Protein AF-A0A8T4JHP1-F1 (afdb_monomer_lite)

Radius of gyration: 37.38 Å; chains: 1; bounding box: 154×34×80 Å

Secondary structure (DSSP, 8-state):
---PPP---HHHHHHHHHHHHHHHHHHHHHHHHHHHHHHHHTT-HHHHHHHHHHHHHHHHHHPPTT-EEEEE-HHHHHHHHHTT--S-SEEEETTTTEEEE--SSS--EEEE------EEEEEETTEEEEEE-SSHHHHHHHHHHHHHHHHHHHHHHHTTSSSS------------------

pLDDT: mean 79.18, std 18.83, range [38.22, 98.12]

Sequence (182 aa):
MKKRGKLDKKKKGSVIILNTIVFIVIVVLFSAIMIFFAIRMGKSAPTFEELFSKQIALVIDKSLPGTNISMDISSLYEISRDNEYQGDLVKIDNKNNFVFIKLVNGKGYSYKFFSDYDILWNIEDKRLYLYILRDEVDYYKRLTDGKEEINKEIEDEKDSDDESLDKVSEDNLNDLEVEENV

Structure (mmCIF, N/CA/C/O backbone):
data_AF-A0A8T4JHP1-F1
#
_entry.id   AF-A0A8T4JHP1-F1
#
loop_
_atom_site.group_PDB
_atom_site.id
_atom_site.type_symbol
_atom_site.label_atom_id
_atom_site.label_alt_id
_atom_site.label_comp_id
_atom_site.label_asym_id
_atom_site.label_entity_id
_atom_site.label_seq_id
_atom_site.pdbx_PDB_ins_code
_atom_site.Cartn_x
_atom_site.Cartn_y
_atom_site.Cartn_z
_atom_site.occupancy
_atom_site.B_iso_or_equiv
_atom_site.auth_seq_id
_atom_site.auth_comp_id
_atom_site.auth_asym_id
_atom_site.auth_atom_id
_atom_site.pdbx_PDB_model_num
ATOM 1 N N . MET A 1 1 ? 70.922 8.156 -54.319 1.00 44.50 1 MET A N 1
ATOM 2 C CA . MET A 1 1 ? 69.462 8.246 -54.571 1.00 44.50 1 MET A CA 1
ATOM 3 C C . MET A 1 1 ? 68.719 7.418 -53.527 1.00 44.50 1 MET A C 1
ATOM 5 O O . MET A 1 1 ? 68.929 6.217 -53.481 1.00 44.50 1 MET A O 1
ATOM 9 N N . LYS A 1 2 ? 67.890 8.022 -52.662 1.00 47.91 2 LYS A N 1
ATOM 10 C CA . LYS A 1 2 ? 67.070 7.291 -51.673 1.00 47.91 2 LYS A CA 1
ATOM 11 C C . LYS A 1 2 ? 65.640 7.837 -51.727 1.00 47.91 2 LYS A C 1
ATOM 13 O O . LYS A 1 2 ? 65.336 8.852 -51.107 1.00 47.91 2 LYS A O 1
ATOM 18 N N . LYS A 1 3 ? 64.779 7.210 -52.537 1.00 53.97 3 LYS A N 1
ATOM 19 C CA . LYS A 1 3 ? 63.346 7.538 -52.591 1.00 53.97 3 LYS A CA 1
ATOM 20 C C . LYS A 1 3 ? 62.700 7.049 -51.293 1.00 53.97 3 LYS A C 1
ATOM 22 O O . LYS A 1 3 ? 62.609 5.851 -51.052 1.00 53.97 3 LYS A O 1
ATOM 27 N N . ARG A 1 4 ? 62.300 7.991 -50.436 1.00 56.50 4 ARG A N 1
ATOM 28 C CA . ARG A 1 4 ? 61.510 7.724 -49.229 1.00 56.50 4 ARG A CA 1
ATOM 29 C C . ARG A 1 4 ? 60.120 7.246 -49.653 1.00 56.50 4 ARG A C 1
ATOM 31 O O . ARG A 1 4 ? 59.399 7.988 -50.318 1.00 56.50 4 ARG A O 1
ATOM 38 N N . GLY A 1 5 ? 59.776 6.016 -49.278 1.00 53.44 5 GLY A N 1
ATOM 39 C CA . GLY A 1 5 ? 58.439 5.457 -49.449 1.00 53.44 5 GLY A CA 1
ATOM 40 C C . GLY A 1 5 ? 57.411 6.309 -48.708 1.00 53.44 5 GLY A C 1
ATOM 41 O O . GLY A 1 5 ? 57.553 6.580 -47.515 1.00 53.44 5 GLY A O 1
ATOM 42 N N . LYS A 1 6 ? 56.403 6.775 -49.440 1.00 69.81 6 LYS A N 1
ATOM 43 C CA . LYS A 1 6 ? 55.171 7.331 -48.880 1.00 69.81 6 LYS A CA 1
ATOM 44 C C . LYS A 1 6 ? 54.132 6.207 -48.798 1.00 69.81 6 LYS A C 1
ATOM 46 O O . LYS A 1 6 ? 54.126 5.358 -49.681 1.00 69.81 6 LYS A O 1
ATOM 51 N N . LEU A 1 7 ? 53.212 6.361 -47.834 1.00 59.22 7 LEU A N 1
ATOM 52 C CA . LEU A 1 7 ? 51.917 5.665 -47.665 1.00 59.22 7 LEU A CA 1
ATOM 53 C C . LEU A 1 7 ? 52.028 4.351 -46.862 1.00 59.22 7 LEU A C 1
ATOM 55 O O . LEU A 1 7 ? 52.984 3.615 -47.023 1.00 59.22 7 LEU A O 1
ATOM 59 N N . ASP A 1 8 ? 51.185 4.041 -45.872 1.00 56.19 8 ASP A N 1
ATOM 60 C CA . ASP A 1 8 ? 49.750 4.303 -45.734 1.00 56.19 8 ASP A CA 1
ATOM 61 C C . ASP A 1 8 ? 49.344 4.693 -44.297 1.00 56.19 8 ASP A C 1
ATOM 63 O O . ASP A 1 8 ? 49.401 3.885 -43.371 1.00 56.19 8 ASP A O 1
ATOM 67 N N . LYS A 1 9 ? 48.859 5.926 -44.089 1.00 56.09 9 LYS A N 1
ATOM 68 C CA . LYS A 1 9 ? 48.273 6.368 -42.800 1.00 56.09 9 LYS A CA 1
ATOM 69 C C . LYS A 1 9 ? 46.741 6.491 -42.812 1.00 56.09 9 LYS A C 1
ATOM 71 O O . LYS A 1 9 ? 46.155 6.772 -41.773 1.00 56.09 9 LYS A O 1
ATOM 76 N N . LYS A 1 10 ? 46.065 6.257 -43.945 1.00 56.00 10 LYS A N 1
ATOM 77 C CA . LYS A 1 10 ? 44.619 6.537 -44.087 1.00 56.00 10 LYS A CA 1
ATOM 78 C C . LYS A 1 10 ? 43.676 5.443 -43.558 1.00 56.00 10 LYS A C 1
ATOM 80 O O . LYS A 1 10 ? 42.550 5.763 -43.205 1.00 56.00 10 LYS A O 1
ATOM 85 N N . LYS A 1 11 ? 44.111 4.181 -43.431 1.00 57.66 11 LYS A N 1
ATOM 86 C CA . LYS A 1 11 ? 43.225 3.077 -42.992 1.00 57.66 11 LYS A CA 1
ATOM 87 C C . LYS A 1 11 ? 43.017 2.980 -41.473 1.00 57.66 11 LYS A C 1
ATOM 89 O O . LYS A 1 11 ? 41.980 2.495 -41.045 1.00 57.66 11 LYS A O 1
ATOM 94 N N . LYS A 1 12 ? 43.952 3.471 -40.647 1.00 59.62 12 LYS A N 1
ATOM 95 C CA . LYS A 1 12 ? 43.852 3.356 -39.175 1.00 59.62 12 LYS A CA 1
ATOM 96 C C . LYS A 1 12 ? 42.818 4.307 -38.558 1.00 59.62 12 LYS A C 1
ATOM 98 O O . LYS A 1 12 ? 42.113 3.907 -37.643 1.00 59.62 12 LYS A O 1
ATOM 103 N N . GLY A 1 13 ? 42.684 5.530 -39.081 1.00 61.72 13 GLY A N 1
ATOM 104 C CA . GLY A 1 13 ? 41.729 6.518 -38.556 1.00 61.72 13 GLY A CA 1
ATOM 105 C C . GLY A 1 13 ? 40.265 6.114 -38.753 1.00 61.72 13 GLY A C 1
ATOM 106 O O . GLY A 1 13 ? 39.465 6.262 -37.839 1.00 61.72 13 GLY A O 1
ATOM 107 N N . SER A 1 14 ? 39.930 5.527 -39.908 1.00 67.94 14 SER A N 1
ATOM 108 C CA . SER A 1 14 ? 38.556 5.093 -40.205 1.00 67.94 14 SER A CA 1
ATOM 109 C C . SER A 1 14 ? 38.079 3.964 -39.289 1.00 67.94 14 SER A C 1
ATOM 111 O O . SER A 1 14 ? 36.914 3.950 -38.912 1.00 67.94 14 SER A O 1
ATOM 113 N N . VAL A 1 15 ? 38.967 3.034 -38.918 1.00 76.12 15 VAL A N 1
ATOM 114 C CA . VAL A 1 15 ? 38.626 1.920 -38.016 1.00 76.12 15 VAL A CA 1
ATOM 115 C C . VAL A 1 15 ? 38.419 2.422 -36.587 1.00 76.12 15 VAL A C 1
ATOM 117 O O . VAL A 1 15 ? 37.494 1.984 -35.915 1.00 76.12 15 VAL A O 1
ATOM 120 N N . ILE A 1 16 ? 39.228 3.387 -36.138 1.00 82.00 16 ILE A N 1
ATOM 121 C CA . ILE A 1 16 ? 39.071 3.997 -34.809 1.00 82.00 16 ILE A CA 1
ATOM 122 C C . ILE A 1 16 ? 37.739 4.752 -34.724 1.00 82.00 16 ILE A C 1
ATOM 124 O O . ILE A 1 16 ? 37.001 4.571 -33.764 1.00 82.00 16 ILE A O 1
ATOM 128 N N . ILE A 1 17 ? 37.398 5.544 -35.746 1.00 86.94 17 ILE A N 1
ATOM 129 C CA . ILE A 1 17 ? 36.133 6.292 -35.785 1.00 86.94 17 ILE A CA 1
ATOM 130 C C . ILE A 1 17 ? 34.935 5.335 -35.805 1.00 86.94 17 ILE A C 1
ATOM 132 O O . ILE A 1 17 ? 33.995 5.527 -35.040 1.00 86.94 17 ILE A O 1
ATOM 136 N N . LEU A 1 18 ? 34.982 4.283 -36.629 1.00 88.19 18 LEU A N 1
ATOM 137 C CA . LEU A 1 18 ? 33.893 3.309 -36.723 1.00 88.19 18 LEU A CA 1
ATOM 138 C C . LEU A 1 18 ? 33.693 2.561 -35.399 1.00 88.19 18 LEU A C 1
ATOM 140 O O . LEU A 1 18 ? 32.563 2.459 -34.930 1.00 88.19 18 LEU A O 1
ATOM 144 N N . ASN A 1 19 ? 34.775 2.119 -34.751 1.00 90.19 19 ASN A N 1
ATOM 145 C CA . ASN A 1 19 ? 34.694 1.450 -33.452 1.00 90.19 19 ASN A CA 1
ATOM 146 C C . ASN A 1 19 ? 34.109 2.365 -32.367 1.00 90.19 19 ASN A C 1
ATOM 148 O O . ASN A 1 19 ? 33.263 1.925 -31.592 1.00 90.19 19 ASN A O 1
ATOM 152 N N . THR A 1 20 ? 34.514 3.638 -32.332 1.00 93.50 20 THR A N 1
ATOM 153 C CA . THR A 1 20 ? 33.963 4.617 -31.384 1.00 93.50 20 THR A CA 1
ATOM 154 C C . THR A 1 20 ? 32.474 4.856 -31.623 1.00 93.50 20 THR A C 1
ATOM 156 O O . THR A 1 20 ? 31.706 4.880 -30.666 1.00 93.50 20 THR A O 1
ATOM 159 N N . ILE A 1 21 ? 32.039 4.984 -32.881 1.00 94.88 21 ILE A N 1
ATOM 160 C CA . ILE A 1 21 ? 30.617 5.160 -33.213 1.00 94.88 21 ILE A CA 1
ATOM 161 C C . ILE A 1 21 ? 29.807 3.942 -32.761 1.00 94.88 21 ILE A C 1
ATOM 163 O O . ILE A 1 21 ? 28.786 4.107 -32.099 1.00 94.88 21 ILE A O 1
ATOM 167 N N . VAL A 1 22 ? 30.275 2.726 -33.058 1.00 95.69 22 VAL A N 1
ATOM 168 C CA . VAL A 1 22 ? 29.600 1.487 -32.636 1.00 95.69 22 VAL A CA 1
ATOM 169 C C . VAL A 1 22 ? 29.495 1.412 -31.111 1.00 95.69 22 VAL A C 1
ATOM 171 O O . VAL A 1 22 ? 28.429 1.094 -30.588 1.00 95.69 22 VAL A O 1
ATOM 174 N N . PHE A 1 23 ? 30.561 1.766 -30.389 1.00 96.38 23 PHE A N 1
ATOM 175 C CA . PHE A 1 23 ? 30.546 1.804 -28.928 1.00 96.38 23 PHE A CA 1
ATOM 176 C C . PHE A 1 23 ? 29.513 2.800 -28.385 1.00 96.38 23 PHE A C 1
ATOM 178 O O . PHE A 1 23 ? 28.722 2.445 -27.513 1.00 96.38 23 PHE A O 1
ATOM 185 N N . ILE A 1 24 ? 29.466 4.019 -28.933 1.00 96.81 24 ILE A N 1
ATOM 186 C CA . ILE A 1 24 ? 28.486 5.039 -28.530 1.00 96.81 24 ILE A CA 1
ATOM 187 C C . ILE A 1 24 ? 27.060 4.540 -28.777 1.00 96.81 24 ILE A C 1
ATOM 189 O O . ILE A 1 24 ? 26.219 4.654 -27.890 1.00 96.81 24 ILE A O 1
ATOM 193 N N . VAL A 1 25 ? 26.789 3.942 -29.941 1.00 97.50 25 VAL A N 1
ATOM 194 C CA . VAL A 1 25 ? 25.459 3.403 -30.267 1.00 97.50 25 VAL A CA 1
ATOM 195 C C . VAL A 1 25 ? 25.041 2.327 -29.262 1.00 97.50 25 VAL A C 1
ATOM 197 O O . VAL A 1 25 ? 23.912 2.359 -28.776 1.00 97.50 25 VAL A O 1
ATOM 200 N N . ILE A 1 26 ? 25.947 1.419 -28.892 1.00 97.75 26 ILE A N 1
ATOM 201 C CA . ILE A 1 26 ? 25.674 0.377 -27.892 1.00 97.75 26 ILE A CA 1
ATOM 202 C C . ILE A 1 26 ? 25.394 0.987 -26.514 1.00 97.75 26 ILE A C 1
ATOM 204 O O . ILE A 1 26 ? 24.439 0.579 -25.861 1.00 97.75 26 ILE A O 1
ATOM 208 N N . VAL A 1 27 ? 26.181 1.972 -26.071 1.00 97.62 27 VAL A N 1
ATOM 209 C CA . VAL A 1 27 ? 25.983 2.631 -24.767 1.00 97.62 27 VAL A CA 1
ATOM 210 C C . VAL A 1 27 ? 24.657 3.384 -24.717 1.00 97.62 27 VAL A C 1
ATOM 212 O O . VAL A 1 27 ? 23.958 3.320 -23.705 1.00 97.62 27 VAL A O 1
ATOM 215 N N . VAL A 1 28 ? 24.287 4.065 -25.803 1.00 98.00 28 VAL A N 1
ATOM 216 C CA . VAL A 1 28 ? 23.002 4.767 -25.906 1.00 98.00 28 VAL A CA 1
ATOM 217 C C . VAL A 1 28 ? 21.849 3.767 -25.880 1.00 98.00 28 VAL A C 1
ATOM 219 O O . VAL A 1 28 ? 20.903 3.955 -25.118 1.00 98.00 28 VAL A O 1
ATOM 222 N N . LEU A 1 29 ? 21.946 2.673 -26.642 1.00 98.12 29 LEU A N 1
ATOM 223 C CA . LEU A 1 29 ? 20.934 1.617 -26.649 1.00 98.12 29 LEU A CA 1
ATOM 224 C C . LEU A 1 29 ? 20.787 0.968 -25.266 1.00 98.12 29 LEU A C 1
ATOM 226 O O . LEU A 1 29 ? 19.676 0.817 -24.763 1.00 98.12 29 LEU A O 1
ATOM 230 N N . PHE A 1 30 ? 21.906 0.630 -24.626 1.00 98.00 30 PHE A N 1
ATOM 231 C CA . PHE A 1 30 ? 21.924 0.054 -23.285 1.00 98.00 30 PHE A CA 1
ATOM 232 C C . PHE A 1 30 ? 21.317 1.010 -22.251 1.00 98.00 30 PHE A C 1
ATOM 234 O O . PHE A 1 30 ? 20.468 0.604 -21.459 1.00 98.00 30 PHE A O 1
ATOM 241 N N . SER A 1 31 ? 21.690 2.292 -22.302 1.00 97.31 31 SER A N 1
ATOM 242 C CA . SER A 1 31 ? 21.125 3.330 -21.432 1.00 97.31 31 SER A CA 1
ATOM 243 C C . SER A 1 31 ? 19.616 3.472 -21.628 1.00 97.31 31 SER A C 1
ATOM 245 O O . SER A 1 31 ? 18.881 3.561 -20.648 1.00 97.31 31 SER A O 1
ATOM 247 N N . ALA A 1 32 ? 19.132 3.431 -22.872 1.00 97.31 32 ALA A N 1
ATOM 248 C CA . ALA A 1 32 ? 17.704 3.500 -23.166 1.00 97.31 32 ALA A CA 1
ATOM 249 C C . ALA A 1 32 ? 16.935 2.306 -22.574 1.00 97.31 32 ALA A C 1
ATOM 251 O O . ALA A 1 32 ? 15.895 2.498 -21.945 1.00 97.31 32 ALA A O 1
ATOM 252 N N . ILE A 1 33 ? 17.470 1.087 -22.713 1.00 96.25 33 ILE A N 1
ATOM 253 C CA . ILE A 1 33 ? 16.874 -0.124 -22.128 1.00 96.25 33 ILE A CA 1
ATOM 254 C C . ILE A 1 33 ? 16.869 -0.040 -20.596 1.00 96.25 33 ILE A C 1
ATOM 256 O O . ILE A 1 33 ? 15.864 -0.375 -19.972 1.00 96.25 33 ILE A O 1
ATOM 260 N N . MET A 1 34 ? 17.953 0.445 -19.985 1.00 95.75 34 MET A N 1
ATOM 261 C CA . MET A 1 34 ? 18.034 0.630 -18.533 1.00 95.75 34 MET A CA 1
ATOM 262 C C . MET A 1 34 ? 16.995 1.629 -18.021 1.00 95.75 34 MET A C 1
ATOM 264 O O . MET A 1 34 ? 16.294 1.330 -17.058 1.00 95.75 34 MET A O 1
ATOM 268 N N . ILE A 1 35 ? 16.850 2.782 -18.681 1.00 92.94 35 ILE A N 1
ATOM 269 C CA . ILE A 1 35 ? 15.843 3.790 -18.318 1.00 92.94 35 ILE A CA 1
ATOM 270 C C . ILE A 1 35 ? 14.433 3.206 -18.465 1.00 92.94 35 ILE A C 1
ATOM 272 O O . ILE A 1 35 ? 13.619 3.324 -17.551 1.00 92.94 35 ILE A O 1
ATOM 276 N N . PHE A 1 36 ? 14.155 2.519 -19.576 1.00 89.94 36 PHE A N 1
ATOM 277 C CA . PHE A 1 36 ? 12.870 1.856 -19.800 1.00 89.94 36 PHE A CA 1
ATOM 278 C C . PHE A 1 36 ? 12.550 0.830 -18.702 1.00 89.94 36 PHE A C 1
ATOM 280 O O . PHE A 1 36 ? 11.437 0.794 -18.175 1.00 89.94 36 PHE A O 1
ATOM 287 N N . PHE A 1 37 ? 13.534 0.018 -18.318 1.00 88.06 37 PHE A N 1
ATOM 288 C CA . PHE A 1 37 ? 13.368 -0.994 -17.282 1.00 88.06 37 PHE A CA 1
ATOM 289 C C . PHE A 1 37 ? 13.184 -0.383 -15.889 1.00 88.06 37 PHE A C 1
ATOM 291 O O . PHE A 1 37 ? 12.318 -0.832 -15.141 1.00 88.06 37 PHE A O 1
ATOM 298 N N . ALA A 1 38 ? 13.928 0.676 -15.559 1.00 83.12 38 ALA A N 1
ATOM 299 C CA . ALA A 1 38 ? 13.788 1.398 -14.296 1.00 83.12 38 ALA A CA 1
ATOM 300 C C . ALA A 1 38 ? 12.372 1.973 -14.125 1.00 83.12 38 ALA A C 1
ATOM 302 O O . ALA A 1 38 ? 11.760 1.805 -13.070 1.00 83.12 38 ALA A O 1
ATOM 303 N N . ILE A 1 39 ? 11.813 2.564 -15.189 1.00 78.38 39 ILE A N 1
ATOM 304 C CA . ILE A 1 39 ? 10.432 3.072 -15.191 1.00 78.38 39 ILE A CA 1
ATOM 305 C C . ILE A 1 39 ? 9.424 1.929 -14.969 1.00 78.38 39 ILE A C 1
ATOM 307 O O . ILE A 1 39 ? 8.410 2.118 -14.300 1.00 78.38 39 ILE A O 1
ATOM 311 N N . ARG A 1 40 ? 9.699 0.726 -15.492 1.00 74.38 40 ARG A N 1
ATOM 312 C CA . ARG A 1 40 ? 8.819 -0.445 -15.343 1.00 74.38 40 ARG A CA 1
ATOM 313 C C . ARG A 1 40 ? 8.906 -1.095 -13.957 1.00 74.38 40 ARG A C 1
ATOM 315 O O . ARG A 1 40 ? 7.880 -1.509 -13.424 1.00 74.38 40 ARG A O 1
ATOM 322 N N . MET A 1 41 ? 10.097 -1.173 -13.360 1.00 69.62 41 MET A N 1
ATOM 323 C CA . MET A 1 41 ? 10.300 -1.756 -12.023 1.00 69.62 41 MET A CA 1
ATOM 324 C C . MET A 1 41 ? 9.559 -0.984 -10.928 1.00 69.62 41 MET A C 1
ATOM 326 O O . MET A 1 41 ? 8.982 -1.596 -10.024 1.00 69.62 41 MET A O 1
ATOM 330 N N . GLY A 1 42 ? 9.516 0.346 -11.047 1.00 61.09 42 GLY A N 1
ATOM 331 C CA . GLY A 1 42 ? 8.845 1.234 -10.098 1.00 61.09 42 GLY A CA 1
ATOM 332 C C . GLY A 1 42 ? 7.320 1.116 -10.057 1.00 61.09 42 GLY A C 1
ATOM 333 O O . GLY A 1 42 ? 6.709 1.849 -9.296 1.00 61.09 42 GLY A O 1
ATOM 334 N N . LYS A 1 43 ? 6.701 0.227 -10.848 1.00 62.56 43 LYS A N 1
ATOM 335 C CA . LYS A 1 43 ? 5.245 -0.011 -10.886 1.00 62.56 43 LYS A CA 1
ATOM 336 C C . LYS A 1 43 ? 4.844 -1.440 -10.500 1.00 62.56 43 LYS A C 1
ATOM 338 O O . LYS A 1 43 ? 3.742 -1.881 -10.816 1.00 62.56 43 LYS A O 1
ATOM 343 N N . SER A 1 44 ? 5.732 -2.208 -9.866 1.00 78.44 44 SER A N 1
ATOM 344 C CA . SER A 1 44 ? 5.395 -3.578 -9.462 1.00 78.44 44 SER A CA 1
ATOM 345 C C . SER A 1 44 ? 4.357 -3.566 -8.334 1.00 78.44 44 SER A C 1
ATOM 347 O O . SER A 1 44 ? 4.679 -3.309 -7.178 1.00 78.44 44 SER A O 1
ATOM 349 N N . ALA A 1 45 ? 3.102 -3.853 -8.680 1.00 84.12 45 ALA A N 1
ATOM 350 C CA . ALA A 1 45 ? 1.981 -3.852 -7.744 1.00 84.12 45 ALA A CA 1
ATOM 351 C C . ALA A 1 45 ? 2.226 -4.672 -6.455 1.00 84.12 45 ALA A C 1
ATOM 353 O O . ALA A 1 45 ? 1.933 -4.137 -5.389 1.00 84.12 45 ALA A O 1
ATOM 354 N N . PRO A 1 46 ? 2.867 -5.862 -6.480 1.00 89.31 46 PRO A N 1
ATOM 355 C CA . PRO A 1 46 ? 3.179 -6.599 -5.248 1.00 89.31 46 PRO A CA 1
ATOM 356 C C . PRO A 1 46 ? 4.102 -5.843 -4.280 1.00 89.31 46 PRO A C 1
ATOM 358 O O . PRO A 1 46 ? 3.946 -5.924 -3.066 1.00 89.31 46 PRO A O 1
ATOM 361 N N . THR A 1 47 ? 5.049 -5.061 -4.806 1.00 89.06 47 THR A N 1
ATOM 362 C CA . THR A 1 47 ? 5.945 -4.236 -3.982 1.00 89.06 47 THR A CA 1
ATOM 363 C C . THR A 1 47 ? 5.169 -3.113 -3.297 1.00 89.06 47 THR A C 1
ATOM 365 O O . THR A 1 47 ? 5.442 -2.785 -2.145 1.00 89.06 47 THR A O 1
ATOM 368 N N . PHE A 1 48 ? 4.178 -2.536 -3.982 1.00 91.50 48 PHE A N 1
ATOM 369 C CA . PHE A 1 48 ? 3.293 -1.533 -3.391 1.00 91.50 48 PHE A CA 1
ATOM 370 C C . PHE A 1 48 ? 2.344 -2.130 -2.357 1.00 91.50 48 PHE A C 1
ATOM 372 O O . PHE A 1 48 ? 2.145 -1.512 -1.316 1.00 91.50 48 PHE A O 1
ATOM 379 N N . GLU A 1 49 ? 1.805 -3.327 -2.598 1.00 94.50 49 GLU A N 1
ATOM 380 C CA . GLU A 1 49 ? 1.004 -4.055 -1.608 1.00 94.50 49 GLU A CA 1
ATOM 381 C C . GLU A 1 49 ? 1.793 -4.247 -0.302 1.00 94.50 49 GLU A C 1
ATOM 383 O O . GLU A 1 49 ? 1.297 -3.945 0.786 1.00 94.50 49 GLU A O 1
ATOM 388 N N . GLU A 1 50 ? 3.055 -4.674 -0.401 1.00 95.19 50 GLU A N 1
ATOM 389 C CA . GLU A 1 50 ? 3.953 -4.821 0.747 1.00 95.19 50 GLU A CA 1
ATOM 390 C C . GLU A 1 50 ? 4.295 -3.482 1.416 1.00 95.19 50 GLU A C 1
ATOM 392 O O . GLU A 1 50 ? 4.243 -3.366 2.641 1.00 95.19 50 GLU A O 1
ATOM 397 N N . LEU A 1 51 ? 4.640 -2.460 0.631 1.00 94.75 51 LEU A N 1
ATOM 398 C CA . LEU A 1 51 ? 5.010 -1.148 1.155 1.00 94.75 51 LEU A CA 1
ATOM 399 C C . LEU A 1 51 ? 3.853 -0.504 1.929 1.00 94.75 51 LEU A C 1
ATOM 401 O O . LEU A 1 51 ? 4.041 -0.074 3.068 1.00 94.75 51 LEU A O 1
ATOM 405 N N . PHE A 1 52 ? 2.660 -0.461 1.332 1.00 95.50 52 PHE A N 1
ATOM 406 C CA . PHE A 1 52 ? 1.499 0.195 1.931 1.00 95.50 52 PHE A CA 1
ATOM 407 C C . PHE A 1 52 ? 0.946 -0.576 3.128 1.00 95.50 52 PHE A C 1
ATOM 409 O O . PHE A 1 52 ? 0.613 0.043 4.137 1.00 95.50 52 PHE A O 1
ATOM 416 N N . SER A 1 53 ? 0.902 -1.912 3.076 1.00 96.56 53 SER A N 1
ATOM 417 C CA . SER A 1 53 ? 0.468 -2.718 4.229 1.00 96.56 53 SER A CA 1
ATOM 418 C C . SER A 1 53 ? 1.371 -2.491 5.444 1.00 96.56 53 SER A C 1
ATOM 420 O O . SER A 1 53 ? 0.874 -2.257 6.545 1.00 96.56 53 SER A O 1
ATOM 422 N N . LYS A 1 54 ? 2.695 -2.464 5.240 1.00 97.00 54 LYS A N 1
ATOM 423 C CA . LYS A 1 54 ? 3.679 -2.132 6.280 1.00 97.00 54 LYS A CA 1
ATOM 424 C C . LYS A 1 54 ? 3.520 -0.712 6.792 1.00 97.00 54 LYS A C 1
ATOM 426 O O . LYS A 1 54 ? 3.564 -0.494 7.997 1.00 97.00 54 LYS A O 1
ATOM 431 N N . GLN A 1 55 ? 3.358 0.256 5.894 1.00 96.50 55 GLN A N 1
ATOM 432 C CA . GLN A 1 55 ? 3.230 1.657 6.275 1.00 96.50 55 GLN A CA 1
ATOM 433 C C . GLN A 1 55 ? 1.990 1.886 7.142 1.00 96.50 55 GLN A C 1
ATOM 435 O O . GLN A 1 55 ? 2.107 2.496 8.200 1.00 96.50 55 GLN A O 1
ATOM 440 N N . ILE A 1 56 ? 0.829 1.371 6.732 1.00 95.81 56 ILE A N 1
ATOM 441 C CA . ILE A 1 56 ? -0.423 1.511 7.486 1.00 95.81 56 ILE A CA 1
ATOM 442 C C . ILE A 1 56 ? -0.308 0.802 8.841 1.00 95.81 56 ILE A C 1
ATOM 444 O O . ILE A 1 56 ? -0.639 1.395 9.863 1.00 95.81 56 ILE A O 1
ATOM 448 N N . ALA A 1 57 ? 0.230 -0.420 8.875 1.00 96.38 57 ALA A N 1
ATOM 449 C CA . ALA A 1 57 ? 0.438 -1.148 10.125 1.00 96.38 57 ALA A CA 1
ATOM 450 C C . ALA A 1 57 ? 1.385 -0.417 11.091 1.00 96.38 57 ALA A C 1
ATOM 452 O O . ALA A 1 57 ? 1.082 -0.284 12.269 1.00 96.38 57 ALA A O 1
ATOM 453 N N . LEU A 1 58 ? 2.498 0.131 10.594 1.00 96.00 58 LEU A N 1
ATOM 454 C CA . LEU A 1 58 ? 3.426 0.915 11.414 1.00 96.00 58 LEU A CA 1
ATOM 455 C C . LEU A 1 58 ? 2.819 2.230 11.901 1.00 96.00 58 LEU A C 1
ATOM 457 O O . LEU A 1 58 ? 3.184 2.714 12.970 1.00 96.00 58 LEU A O 1
ATOM 461 N N . VAL A 1 59 ? 1.944 2.838 11.101 1.00 95.62 59 VAL A N 1
ATOM 462 C CA . VAL A 1 59 ? 1.191 4.023 11.509 1.00 95.62 59 VAL A CA 1
ATOM 463 C C . VAL A 1 59 ? 0.260 3.662 12.660 1.00 95.62 59 VAL A C 1
ATOM 465 O O . VAL A 1 59 ? 0.290 4.358 13.669 1.00 95.62 59 VAL A O 1
ATOM 468 N N . ILE A 1 60 ? -0.481 2.557 12.561 1.00 94.69 60 ILE A N 1
ATOM 469 C CA . ILE A 1 60 ? -1.315 2.032 13.652 1.00 94.69 60 ILE A CA 1
ATOM 470 C C . ILE A 1 60 ? -0.466 1.793 14.909 1.00 94.69 60 ILE A C 1
ATOM 472 O O . ILE A 1 60 ? -0.769 2.357 15.956 1.00 94.69 60 ILE A O 1
ATOM 476 N N . ASP A 1 61 ? 0.647 1.065 14.780 1.00 95.06 61 ASP A N 1
ATOM 477 C CA . ASP A 1 61 ? 1.522 0.699 15.905 1.00 95.06 61 ASP A CA 1
ATOM 478 C C . ASP A 1 61 ? 2.116 1.898 16.651 1.00 95.06 61 ASP A C 1
ATOM 480 O O . ASP A 1 61 ? 2.404 1.833 17.845 1.00 95.06 61 ASP A O 1
ATOM 484 N N . LYS A 1 62 ? 2.356 2.999 15.937 1.00 94.62 62 LYS A N 1
ATOM 485 C CA . LYS A 1 62 ? 2.947 4.215 16.508 1.00 94.62 62 LYS A CA 1
ATOM 486 C C . LYS A 1 62 ? 1.911 5.218 16.996 1.00 94.62 62 LYS A C 1
ATOM 488 O O . LYS A 1 62 ? 2.294 6.250 17.548 1.00 94.62 62 LYS A O 1
ATOM 493 N N . SER A 1 63 ? 0.633 4.966 16.747 1.00 94.12 63 SER A N 1
ATOM 494 C CA . SER A 1 63 ? -0.422 5.916 17.065 1.00 94.12 63 SER A CA 1
ATOM 495 C C . SER A 1 63 ? -0.863 5.787 18.509 1.00 94.12 63 SER A C 1
ATOM 497 O O . SER A 1 63 ? -0.945 4.694 19.060 1.00 94.12 63 SER A O 1
ATOM 499 N N . LEU A 1 64 ? -1.164 6.931 19.120 1.00 92.69 64 LEU A N 1
ATOM 500 C CA . LEU A 1 64 ? -1.758 6.957 20.448 1.00 92.69 64 LEU A CA 1
ATOM 501 C C . LEU A 1 64 ? -3.273 6.723 20.343 1.00 92.69 64 LEU A C 1
ATOM 503 O O . LEU A 1 64 ? -3.886 7.134 19.350 1.00 92.69 64 LEU A O 1
ATOM 507 N N . PRO A 1 65 ? -3.905 6.134 21.365 1.00 91.06 65 PRO A N 1
ATOM 508 C CA . PRO A 1 65 ? -5.353 5.995 21.381 1.00 91.06 65 PRO A CA 1
ATOM 509 C C . PRO A 1 65 ? -6.055 7.361 21.337 1.00 91.06 65 PRO A C 1
ATOM 511 O O . PRO A 1 65 ? -5.601 8.329 21.950 1.00 91.06 65 PRO A O 1
ATOM 514 N N . GLY A 1 66 ? -7.156 7.448 20.593 1.00 89.12 66 GLY A N 1
ATOM 515 C CA . GLY A 1 66 ? -7.865 8.696 20.292 1.00 89.12 66 GLY A CA 1
ATOM 516 C C . GLY A 1 66 ? -7.300 9.483 19.102 1.00 89.12 66 GLY A C 1
ATOM 517 O O . GLY A 1 66 ? -7.777 10.583 18.823 1.00 89.12 66 GLY A O 1
ATOM 518 N N . THR A 1 67 ? -6.293 8.956 18.396 1.00 91.69 67 THR A N 1
ATOM 519 C CA . THR A 1 67 ? -5.720 9.613 17.211 1.00 91.69 67 THR A CA 1
ATOM 520 C C . THR A 1 67 ? -6.579 9.359 15.972 1.00 91.69 67 THR A C 1
ATOM 522 O O . THR A 1 67 ? -6.956 8.222 15.684 1.00 91.69 67 THR A O 1
ATOM 525 N N . ASN A 1 68 ? -6.815 10.421 15.198 1.00 93.12 68 ASN A N 1
ATOM 526 C CA . ASN A 1 68 ? -7.424 10.350 13.873 1.00 93.12 68 ASN A CA 1
ATOM 527 C C . ASN A 1 68 ? -6.346 10.587 12.815 1.00 93.12 68 ASN A C 1
ATOM 529 O O . ASN A 1 68 ? -5.611 11.575 12.881 1.00 93.12 68 ASN A O 1
ATOM 533 N N . ILE A 1 69 ? -6.257 9.699 11.834 1.00 94.38 69 ILE A N 1
ATOM 534 C CA . ILE A 1 69 ? -5.217 9.726 10.807 1.00 94.38 69 ILE A CA 1
ATOM 535 C C . ILE A 1 69 ? -5.900 9.703 9.452 1.00 94.38 69 ILE A C 1
ATOM 537 O O . ILE A 1 69 ? -6.803 8.906 9.225 1.00 94.38 69 ILE A O 1
ATOM 541 N N . SER A 1 70 ? -5.450 10.563 8.542 1.00 95.19 70 SER A N 1
ATOM 542 C CA . SER A 1 70 ? -5.851 10.507 7.138 1.00 95.19 70 SER A CA 1
ATOM 543 C C . SER A 1 70 ? -4.624 10.244 6.277 1.00 95.19 70 SER A C 1
ATOM 545 O O . SER A 1 70 ? -3.575 10.863 6.464 1.00 95.19 70 SER A O 1
ATOM 547 N N . MET A 1 71 ? -4.746 9.298 5.354 1.00 94.25 71 MET A N 1
ATOM 548 C CA . MET A 1 71 ? -3.693 8.920 4.421 1.00 94.25 71 MET A CA 1
ATOM 549 C C . MET A 1 71 ? -4.237 8.983 3.001 1.00 94.25 71 MET A C 1
ATOM 551 O O . MET A 1 71 ? -5.294 8.434 2.710 1.00 94.25 71 MET A O 1
ATOM 555 N N . ASP A 1 72 ? -3.504 9.639 2.109 1.00 94.62 72 ASP A N 1
ATOM 556 C CA . ASP A 1 72 ? -3.810 9.593 0.684 1.00 94.62 72 ASP A CA 1
ATOM 557 C C . ASP A 1 72 ? -3.432 8.218 0.116 1.00 94.62 72 ASP A C 1
ATOM 559 O O . ASP A 1 72 ? -2.277 7.795 0.200 1.00 94.62 72 ASP A O 1
ATOM 563 N N . ILE A 1 73 ? -4.417 7.523 -0.453 1.00 94.31 73 ILE A N 1
ATOM 564 C CA . ILE A 1 73 ? -4.252 6.219 -1.101 1.00 94.31 73 ILE A CA 1
ATOM 565 C C . ILE A 1 73 ? -4.543 6.292 -2.605 1.00 94.31 73 ILE A C 1
ATOM 567 O O . ILE A 1 73 ? -4.743 5.263 -3.249 1.00 94.31 73 ILE A O 1
ATOM 571 N N . SER A 1 74 ? -4.526 7.489 -3.200 1.00 93.88 74 SER A N 1
ATOM 572 C CA . SER A 1 74 ? -4.766 7.700 -4.635 1.00 93.88 74 SER A CA 1
ATOM 573 C C . SER A 1 74 ? -3.868 6.844 -5.526 1.00 93.88 74 SER A C 1
ATOM 575 O O . SER A 1 74 ? -4.326 6.304 -6.532 1.00 93.88 74 SER A O 1
ATOM 577 N N . SER A 1 75 ? -2.614 6.638 -5.121 1.00 91.06 75 SER A N 1
ATOM 578 C CA . SER A 1 75 ? -1.669 5.773 -5.834 1.00 91.06 75 SER A CA 1
ATOM 579 C C . SER A 1 75 ? -2.108 4.302 -5.873 1.00 91.06 75 SER A C 1
ATOM 581 O O . SER A 1 75 ? -1.910 3.643 -6.891 1.00 91.06 75 SER A O 1
ATOM 583 N N . LEU A 1 76 ? -2.773 3.787 -4.830 1.00 92.12 76 LEU A N 1
ATOM 584 C CA . LEU A 1 76 ? -3.329 2.426 -4.831 1.00 92.12 76 LEU A CA 1
ATOM 585 C C . LEU A 1 76 ? -4.448 2.279 -5.870 1.00 92.12 76 LEU A C 1
ATOM 587 O O . LEU A 1 76 ? -4.531 1.263 -6.562 1.00 92.12 76 LEU A O 1
ATOM 591 N N . TYR A 1 77 ? -5.279 3.309 -6.027 1.00 92.31 77 TYR A N 1
ATOM 592 C CA . TYR A 1 77 ? -6.325 3.344 -7.053 1.00 92.31 77 TYR A CA 1
ATOM 593 C C . TYR A 1 77 ? -5.752 3.419 -8.470 1.00 92.31 77 TYR A C 1
ATOM 595 O O . TYR A 1 77 ? -6.255 2.766 -9.380 1.00 92.31 77 TYR A O 1
ATOM 603 N N . GLU A 1 78 ? -4.689 4.196 -8.678 1.00 91.38 78 GLU A N 1
ATOM 604 C CA . GLU A 1 78 ? -4.024 4.263 -9.982 1.00 91.38 78 GLU A CA 1
ATOM 605 C C . GLU A 1 78 ? -3.411 2.917 -10.369 1.00 91.38 78 GLU A C 1
ATOM 607 O O . GLU A 1 78 ? -3.638 2.437 -11.478 1.00 91.38 78 GLU A O 1
ATOM 612 N N . ILE A 1 79 ? -2.697 2.281 -9.438 1.00 90.44 79 ILE A N 1
ATOM 613 C CA . ILE A 1 79 ? -2.048 0.990 -9.675 1.00 90.44 79 ILE A CA 1
ATOM 614 C C . ILE A 1 79 ? -3.092 -0.107 -9.890 1.00 90.44 79 ILE A C 1
ATOM 616 O O . ILE A 1 79 ? -2.948 -0.900 -10.816 1.00 90.44 79 ILE A O 1
ATOM 620 N N . SER A 1 80 ? -4.147 -0.170 -9.078 1.00 92.19 80 SER A N 1
ATOM 621 C CA . SER A 1 80 ? -5.201 -1.180 -9.259 1.00 92.19 80 SER A CA 1
ATOM 622 C C . SER A 1 80 ? -5.930 -1.030 -10.589 1.00 92.19 80 SER A C 1
ATOM 624 O O . SER A 1 80 ? -6.158 -2.031 -11.265 1.00 92.19 80 SER A O 1
ATOM 626 N N . ARG A 1 81 ? -6.205 0.206 -11.025 1.00 91.06 81 ARG A N 1
ATOM 627 C CA . ARG A 1 81 ? -6.772 0.483 -12.350 1.00 91.06 81 ARG A CA 1
ATOM 628 C C . ARG A 1 81 ? -5.838 0.045 -13.478 1.00 91.06 81 ARG A C 1
ATOM 630 O O . ARG A 1 81 ? -6.304 -0.599 -14.410 1.00 91.06 81 ARG A O 1
ATOM 637 N N . ASP A 1 82 ? -4.541 0.344 -13.379 1.00 89.56 82 ASP A N 1
ATOM 638 C CA . ASP A 1 82 ? -3.528 -0.099 -14.352 1.00 89.56 82 ASP A CA 1
ATOM 639 C C . ASP A 1 82 ? -3.428 -1.639 -14.430 1.00 89.56 82 ASP A C 1
ATOM 641 O O . ASP A 1 82 ? -2.984 -2.178 -15.442 1.00 89.56 82 ASP A O 1
ATOM 645 N N . ASN A 1 83 ? -3.840 -2.347 -13.372 1.00 87.50 83 ASN A N 1
ATOM 646 C CA . ASN A 1 83 ? -3.862 -3.810 -13.289 1.00 87.50 83 ASN A CA 1
ATOM 647 C C . ASN A 1 83 ? -5.273 -4.419 -13.417 1.00 87.50 83 ASN A C 1
ATOM 649 O O . ASN A 1 83 ? -5.442 -5.611 -13.152 1.00 87.50 83 ASN A O 1
ATOM 653 N N . GLU A 1 84 ? -6.275 -3.619 -13.800 1.00 89.88 84 GLU A N 1
ATOM 654 C CA . GLU A 1 84 ? -7.670 -4.045 -13.989 1.00 89.88 84 GLU A CA 1
ATOM 655 C C . GLU A 1 84 ? -8.274 -4.763 -12.760 1.00 89.88 84 GLU A C 1
ATOM 657 O O . GLU A 1 84 ? -9.113 -5.659 -12.875 1.00 89.88 84 GLU A O 1
ATOM 662 N N . TYR A 1 85 ? -7.846 -4.379 -11.555 1.00 91.88 85 TYR A N 1
ATOM 663 C CA . TYR A 1 85 ? -8.370 -4.912 -10.301 1.00 91.88 85 TYR A CA 1
ATOM 664 C C . TYR A 1 85 ? -9.494 -4.022 -9.760 1.00 91.88 85 TYR A C 1
ATOM 666 O O . TYR A 1 85 ? -9.303 -2.826 -9.559 1.00 91.88 85 TYR A O 1
ATOM 674 N N . GLN A 1 86 ? -10.660 -4.620 -9.497 1.00 87.88 86 GLN A N 1
ATOM 675 C CA . GLN A 1 86 ? -11.858 -3.929 -8.986 1.00 87.88 86 GLN A CA 1
ATOM 676 C C . GLN A 1 86 ? -12.318 -4.431 -7.607 1.00 87.88 86 GLN A C 1
ATOM 678 O O . GLN A 1 86 ? -13.437 -4.154 -7.188 1.00 87.88 86 GLN A O 1
ATOM 683 N N . GLY A 1 87 ? -11.496 -5.225 -6.918 1.00 89.94 87 GLY A N 1
ATOM 684 C CA . GLY A 1 87 ? -11.840 -5.727 -5.589 1.00 89.94 87 GLY A CA 1
ATOM 685 C C . GLY A 1 87 ? -11.483 -4.747 -4.472 1.00 89.94 87 GLY A C 1
ATOM 686 O O . GLY A 1 87 ? -10.987 -3.647 -4.706 1.00 89.94 87 GLY A O 1
ATOM 687 N N . ASP A 1 88 ? -11.668 -5.198 -3.234 1.00 91.12 88 ASP A N 1
ATOM 688 C CA . ASP A 1 88 ? -11.284 -4.430 -2.051 1.00 91.12 88 ASP A CA 1
ATOM 689 C C . ASP A 1 88 ? -9.767 -4.200 -2.025 1.00 91.12 88 ASP A C 1
ATOM 691 O O . ASP A 1 88 ? -8.983 -5.159 -2.040 1.00 91.12 88 ASP A O 1
ATOM 695 N N . LEU A 1 89 ? -9.368 -2.927 -1.994 1.00 93.75 89 LEU A N 1
ATOM 696 C CA . LEU A 1 89 ? -7.967 -2.500 -2.041 1.00 93.75 89 LEU A CA 1
ATOM 697 C C . LEU A 1 89 ? -7.282 -2.619 -0.685 1.00 93.75 89 LEU A C 1
ATOM 699 O O . LEU A 1 89 ? -6.140 -3.064 -0.606 1.00 93.75 89 LEU A O 1
ATOM 703 N N . VAL A 1 90 ? -7.988 -2.204 0.368 1.00 95.88 90 VAL A N 1
ATOM 704 C CA . VAL A 1 90 ? -7.499 -2.146 1.745 1.00 95.88 90 VAL A CA 1
ATOM 705 C C . VAL A 1 90 ? -8.511 -2.836 2.646 1.00 95.88 90 VAL A C 1
ATOM 707 O O . VAL A 1 90 ? -9.706 -2.568 2.558 1.00 95.88 90 VAL A O 1
ATOM 710 N N . LYS A 1 91 ? -8.030 -3.717 3.521 1.00 95.44 91 LYS A N 1
ATOM 711 C CA . LYS A 1 91 ? -8.808 -4.283 4.625 1.00 95.44 91 LYS A CA 1
ATOM 712 C C . LYS A 1 91 ? -7.980 -4.256 5.894 1.00 95.44 91 LYS A C 1
ATOM 714 O O . LYS A 1 91 ? -6.793 -4.574 5.856 1.00 95.44 91 LYS A O 1
ATOM 719 N N . ILE A 1 92 ? -8.613 -3.932 7.011 1.00 95.38 92 ILE A N 1
ATOM 720 C CA . ILE A 1 92 ? -7.992 -3.995 8.333 1.00 95.38 92 ILE A CA 1
ATOM 721 C C . ILE A 1 92 ? -8.819 -4.958 9.178 1.00 95.38 92 ILE A C 1
ATOM 723 O O . ILE A 1 92 ? -10.030 -4.782 9.314 1.00 95.38 92 ILE A O 1
ATOM 727 N N . ASP A 1 93 ? -8.165 -5.999 9.687 1.00 94.25 93 ASP A N 1
ATOM 728 C CA . ASP A 1 93 ? -8.755 -6.999 10.572 1.00 94.25 93 ASP A CA 1
ATOM 729 C C . ASP A 1 93 ? -8.262 -6.766 12.004 1.00 94.25 93 ASP A C 1
ATOM 731 O O . ASP A 1 93 ? -7.112 -7.074 12.329 1.00 94.25 93 ASP A O 1
ATOM 735 N N . ASN A 1 94 ? -9.153 -6.248 12.854 1.00 92.00 94 ASN A N 1
ATOM 736 C CA . ASN A 1 94 ? -8.903 -6.011 14.280 1.00 92.00 94 ASN A CA 1
ATOM 737 C C . ASN A 1 94 ? -8.868 -7.300 15.113 1.00 92.00 94 ASN A C 1
ATOM 739 O O . ASN A 1 94 ? -8.350 -7.303 16.218 1.00 92.00 94 ASN A O 1
ATOM 743 N N . LYS A 1 95 ? -9.414 -8.420 14.623 1.00 90.94 95 LYS A N 1
ATOM 744 C CA . LYS A 1 95 ? -9.419 -9.684 15.375 1.00 90.94 95 LYS A CA 1
ATOM 745 C C . LYS A 1 95 ? -8.056 -10.366 15.325 1.00 90.94 95 LYS A C 1
ATOM 747 O O . LYS A 1 95 ? -7.631 -11.010 16.280 1.00 90.94 95 LYS A O 1
ATOM 752 N N . ASN A 1 96 ? -7.405 -10.284 14.171 1.00 93.12 96 ASN A N 1
ATOM 753 C CA . ASN A 1 96 ? -6.126 -10.941 13.907 1.00 93.12 96 ASN A CA 1
ATOM 754 C C . ASN A 1 96 ? -4.951 -9.950 13.809 1.00 93.12 96 ASN A C 1
ATOM 756 O O . ASN A 1 96 ? -3.806 -10.369 13.605 1.00 93.12 96 ASN A O 1
ATOM 760 N N . ASN A 1 97 ? -5.240 -8.658 13.955 1.00 94.75 97 ASN A N 1
ATOM 761 C CA . ASN A 1 97 ? -4.323 -7.530 13.881 1.00 94.75 97 ASN A CA 1
ATOM 762 C C . ASN A 1 97 ? -3.524 -7.468 12.576 1.00 94.75 97 ASN A C 1
ATOM 764 O O . ASN A 1 97 ? -2.297 -7.384 12.600 1.00 94.75 97 ASN A O 1
ATOM 768 N N . PHE A 1 98 ? -4.185 -7.540 11.418 1.00 96.06 98 PHE A N 1
ATOM 769 C CA . PHE A 1 98 ? -3.500 -7.389 10.131 1.00 96.06 98 PHE A CA 1
ATOM 770 C C . PHE A 1 98 ? -4.119 -6.331 9.225 1.00 96.06 98 PHE A C 1
ATOM 772 O O . PHE A 1 98 ? -5.332 -6.150 9.162 1.00 96.06 98 PHE A O 1
ATOM 779 N N . VAL A 1 99 ? -3.250 -5.677 8.459 1.00 96.75 99 VAL A N 1
ATOM 780 C CA . VAL A 1 99 ? -3.611 -4.854 7.308 1.00 96.75 99 VAL A CA 1
ATOM 781 C C . VAL A 1 99 ? -3.361 -5.676 6.055 1.00 96.75 99 VAL A C 1
ATOM 783 O O . VAL A 1 99 ? -2.257 -6.177 5.839 1.00 96.75 99 VAL A O 1
ATOM 786 N N . PHE A 1 100 ? -4.381 -5.808 5.223 1.00 96.75 100 PHE A N 1
ATOM 787 C CA . PHE A 1 100 ? -4.327 -6.494 3.944 1.00 96.75 100 PHE A CA 1
ATOM 788 C C . PHE A 1 100 ? -4.489 -5.490 2.805 1.00 96.75 100 PHE A C 1
ATOM 790 O O . PHE A 1 100 ? -5.451 -4.722 2.787 1.00 96.75 100 PHE A O 1
ATOM 797 N N . ILE A 1 101 ? -3.558 -5.520 1.852 1.00 96.44 101 ILE A N 1
ATOM 798 C CA . ILE A 1 101 ? -3.583 -4.697 0.643 1.00 96.44 101 ILE A CA 1
ATOM 799 C C . ILE A 1 101 ? -3.557 -5.606 -0.577 1.00 96.44 101 ILE A C 1
ATOM 801 O O . ILE A 1 101 ? -2.756 -6.541 -0.649 1.00 96.44 101 ILE A O 1
ATOM 805 N N . LYS A 1 102 ? -4.417 -5.319 -1.552 1.00 95.75 102 LYS A N 1
ATOM 806 C CA . LYS A 1 102 ? -4.462 -6.051 -2.816 1.00 95.75 102 LYS A CA 1
ATOM 807 C C . LYS A 1 102 ? -4.748 -5.112 -3.976 1.00 95.75 102 LYS A C 1
ATOM 809 O O . LYS A 1 102 ? -5.719 -4.370 -3.949 1.00 95.75 102 LYS A O 1
ATOM 814 N N . LEU A 1 103 ? -3.898 -5.170 -4.993 1.00 94.06 103 LEU A N 1
ATOM 815 C CA . LEU A 1 103 ? -3.916 -4.300 -6.167 1.00 94.06 103 LEU A CA 1
ATOM 816 C C . LEU A 1 103 ? -3.997 -5.091 -7.477 1.00 94.06 103 LEU A C 1
ATOM 818 O O . LEU A 1 103 ? -4.204 -4.491 -8.527 1.00 94.06 103 LEU A O 1
ATOM 822 N N . VAL A 1 104 ? -3.827 -6.417 -7.434 1.00 92.44 104 VAL A N 1
ATOM 823 C CA . VAL A 1 104 ? -3.897 -7.299 -8.608 1.00 92.44 104 VAL A CA 1
ATOM 824 C C . VAL A 1 104 ? -4.765 -8.527 -8.361 1.00 92.44 104 VAL A C 1
ATOM 826 O O . VAL A 1 104 ? -4.991 -8.964 -7.229 1.00 92.44 104 VAL A O 1
ATOM 829 N N . ASN A 1 105 ? -5.214 -9.150 -9.449 1.00 88.38 105 ASN A N 1
ATOM 830 C CA . ASN A 1 105 ? -5.853 -10.459 -9.392 1.00 88.38 105 ASN A CA 1
ATOM 831 C C . ASN A 1 105 ? -4.843 -11.521 -8.929 1.00 88.38 105 ASN A C 1
ATOM 833 O O . ASN A 1 105 ? -3.868 -11.819 -9.613 1.00 88.38 105 ASN A O 1
ATOM 837 N N . GLY A 1 106 ? -5.074 -12.092 -7.746 1.00 88.44 106 GLY A N 1
ATOM 838 C CA . GLY A 1 106 ? -4.179 -13.077 -7.142 1.00 88.44 106 GLY A CA 1
ATOM 839 C C . GLY A 1 106 ? -4.130 -12.978 -5.622 1.00 88.44 106 GLY A C 1
ATOM 840 O O . GLY A 1 106 ? -5.145 -12.712 -4.967 1.00 88.44 106 GLY A O 1
ATOM 841 N N . LYS A 1 107 ? -2.943 -13.224 -5.063 1.00 88.69 107 LYS A N 1
ATOM 842 C CA . LYS A 1 107 ? -2.656 -13.032 -3.639 1.00 88.69 107 LYS A CA 1
ATOM 843 C C . LYS A 1 107 ? -2.254 -11.575 -3.419 1.00 88.69 107 LYS A C 1
ATOM 845 O O . LYS A 1 107 ? -1.391 -11.100 -4.141 1.00 88.69 107 LYS A O 1
ATOM 850 N N . GLY A 1 108 ? -2.886 -10.914 -2.453 1.00 93.06 108 GLY A N 1
ATOM 851 C CA . GLY A 1 108 ? -2.407 -9.628 -1.943 1.00 93.06 108 GLY A CA 1
ATOM 852 C C . GLY A 1 108 ? -1.353 -9.830 -0.856 1.00 93.06 108 GLY A C 1
ATOM 853 O O . GLY A 1 108 ? -0.959 -10.965 -0.560 1.00 93.06 108 GLY A O 1
ATOM 854 N N . TYR A 1 109 ? -0.957 -8.739 -0.213 1.00 96.19 109 TYR A N 1
ATOM 855 C CA . TYR A 1 109 ? -0.013 -8.753 0.896 1.00 96.19 109 TYR A CA 1
ATOM 856 C C . TYR A 1 109 ? -0.715 -8.422 2.214 1.00 96.19 109 TYR A C 1
ATOM 858 O O . TYR A 1 109 ? -1.502 -7.481 2.300 1.00 96.19 109 TYR A O 1
ATOM 866 N N . SER A 1 110 ? -0.409 -9.191 3.257 1.00 96.31 110 SER A N 1
ATOM 867 C CA . SER A 1 110 ? -0.871 -8.947 4.624 1.00 96.31 110 SER A CA 1
ATOM 868 C C . SER A 1 110 ? 0.310 -8.621 5.526 1.00 96.31 110 SER A C 1
ATOM 870 O O . SER A 1 110 ? 1.281 -9.380 5.551 1.00 96.31 110 SER A O 1
ATOM 872 N N . TYR A 1 111 ? 0.200 -7.563 6.321 1.00 97.75 111 TYR A N 1
ATOM 873 C CA . TYR A 1 111 ? 1.176 -7.237 7.352 1.00 97.75 111 TYR A CA 1
ATOM 874 C C . TYR A 1 111 ? 0.504 -7.130 8.717 1.00 97.75 111 TYR A C 1
ATOM 876 O O . TYR A 1 111 ? -0.574 -6.552 8.843 1.00 97.75 111 TYR A O 1
ATOM 884 N N . LYS A 1 112 ? 1.141 -7.709 9.736 1.00 96.88 112 LYS A N 1
ATOM 885 C CA . LYS A 1 112 ? 0.622 -7.739 11.102 1.00 96.88 112 LYS A CA 1
ATOM 886 C C . LYS A 1 112 ? 1.029 -6.470 11.855 1.00 96.88 112 LYS A C 1
ATOM 888 O O . LYS A 1 112 ? 2.202 -6.109 11.822 1.00 96.88 112 LYS A O 1
ATOM 893 N N . PHE A 1 113 ? 0.080 -5.843 12.539 1.00 96.19 113 PHE A N 1
ATOM 894 C CA . PHE A 1 113 ? 0.333 -4.810 13.542 1.00 96.19 113 PHE A CA 1
ATOM 895 C C . PHE A 1 113 ? 0.272 -5.417 14.954 1.00 96.19 113 PHE A C 1
ATOM 897 O O . PHE A 1 113 ? -0.264 -6.508 15.169 1.00 96.19 113 PHE A O 1
ATOM 904 N N . PHE A 1 114 ? 0.903 -4.751 15.912 1.00 94.88 114 PHE A N 1
ATOM 905 C CA . PHE A 1 114 ? 1.100 -5.216 17.283 1.00 94.88 114 PHE A CA 1
ATOM 906 C C . PHE A 1 114 ? 0.216 -4.505 18.300 1.00 94.88 114 PHE A C 1
ATOM 908 O O . PHE A 1 114 ? -0.010 -5.076 19.365 1.00 94.88 114 PHE A O 1
ATOM 915 N N . SER A 1 115 ? -0.274 -3.304 17.987 1.00 90.38 115 SER A N 1
ATOM 916 C CA . SER A 1 115 ? -1.223 -2.602 18.851 1.00 90.38 115 SER A CA 1
ATOM 917 C C . SER A 1 115 ? -2.466 -3.442 19.145 1.00 90.38 115 SER A C 1
ATOM 919 O O . SER A 1 115 ? -2.970 -4.167 18.286 1.00 90.38 115 SER A O 1
ATOM 921 N N . ASP A 1 116 ? -2.959 -3.307 20.370 1.00 89.19 116 ASP A N 1
ATOM 922 C CA . ASP A 1 116 ? -4.174 -3.919 20.912 1.00 89.19 116 ASP A CA 1
ATOM 923 C C . ASP A 1 116 ? -5.393 -2.984 20.827 1.00 89.19 116 ASP A C 1
ATOM 925 O O . ASP A 1 116 ? -6.412 -3.218 21.469 1.00 89.19 116 ASP A O 1
ATOM 929 N N . TYR A 1 117 ? -5.288 -1.921 20.028 1.00 87.06 117 TYR A N 1
ATOM 930 C CA . TYR A 1 117 ? -6.341 -0.930 19.843 1.00 87.06 117 TYR A CA 1
ATOM 931 C C . TYR A 1 117 ? -7.363 -1.382 18.803 1.00 87.06 117 TYR A C 1
ATOM 933 O O . TYR A 1 117 ? -6.996 -1.883 17.737 1.00 87.06 117 TYR A O 1
ATOM 941 N N . ASP A 1 118 ? -8.636 -1.085 19.058 1.00 89.88 118 ASP A N 1
ATOM 942 C CA . ASP A 1 118 ? -9.670 -1.175 18.035 1.00 89.88 118 ASP A CA 1
ATOM 943 C C . ASP A 1 118 ? -9.534 -0.027 17.033 1.00 89.88 118 ASP A C 1
ATOM 945 O O . ASP A 1 118 ? -9.450 1.153 17.394 1.00 89.88 118 ASP A O 1
ATOM 949 N N . ILE A 1 119 ? -9.531 -0.380 15.748 1.00 92.31 119 ILE A N 1
ATOM 950 C CA . ILE A 1 119 ? -9.354 0.572 14.653 1.00 92.31 119 ILE A CA 1
ATOM 951 C C . ILE A 1 119 ? -10.643 0.626 13.842 1.00 92.31 119 ILE A C 1
ATOM 953 O O . ILE A 1 119 ? -11.043 -0.359 13.216 1.00 92.31 119 ILE A O 1
ATOM 957 N N . LEU A 1 120 ? -11.282 1.794 13.810 1.00 93.50 120 LEU A N 1
ATOM 958 C CA . LEU A 1 120 ? -12.302 2.081 12.804 1.00 93.50 120 LEU A CA 1
ATOM 959 C C . LEU A 1 120 ? -11.615 2.665 11.582 1.00 93.50 120 LEU A C 1
ATOM 961 O O . LEU A 1 120 ? -10.736 3.521 11.699 1.00 93.50 120 LEU A O 1
ATOM 965 N N . TRP A 1 121 ? -12.026 2.219 10.405 1.00 94.06 121 TRP A N 1
ATOM 966 C CA . TRP A 1 121 ? -11.468 2.712 9.162 1.00 94.06 121 TRP A CA 1
ATOM 967 C C . TRP A 1 121 ? -12.559 2.934 8.127 1.00 94.06 121 TRP A C 1
ATOM 969 O O . TRP A 1 121 ? -13.538 2.192 8.072 1.00 94.06 121 TRP A O 1
ATOM 979 N N . ASN A 1 122 ? -12.377 3.970 7.319 1.00 94.75 122 ASN A N 1
ATOM 980 C CA . ASN A 1 122 ? -13.230 4.268 6.179 1.00 94.75 122 ASN A CA 1
ATOM 981 C C . ASN A 1 122 ? -12.367 4.742 5.008 1.00 94.75 122 ASN A C 1
ATOM 983 O O . ASN A 1 122 ? -11.277 5.285 5.205 1.00 94.75 122 ASN A O 1
ATOM 987 N N . ILE A 1 123 ? -12.854 4.531 3.791 1.00 93.88 123 ILE A N 1
ATOM 988 C CA . ILE A 1 123 ? -12.238 5.040 2.576 1.00 93.88 123 ILE A CA 1
ATOM 989 C C . ILE A 1 123 ? -13.227 5.975 1.897 1.00 93.88 123 ILE A C 1
ATOM 991 O O . ILE A 1 123 ? -14.289 5.548 1.462 1.00 93.88 123 ILE A O 1
ATOM 995 N N . GLU A 1 124 ? -12.837 7.234 1.756 1.00 93.62 124 GLU A N 1
ATOM 996 C CA . GLU A 1 124 ? -13.636 8.270 1.105 1.00 93.62 124 GLU A CA 1
ATOM 997 C C . GLU A 1 124 ? -12.709 9.114 0.229 1.00 93.62 124 GLU A C 1
ATOM 999 O O . GLU A 1 124 ? -11.589 9.425 0.632 1.00 93.62 124 GLU A O 1
ATOM 1004 N N . ASP A 1 125 ? -13.119 9.414 -1.005 1.00 92.75 125 ASP A N 1
ATOM 1005 C CA . ASP A 1 125 ? -12.346 10.225 -1.959 1.00 92.75 125 ASP A CA 1
ATOM 1006 C C . ASP A 1 125 ? -10.869 9.821 -2.107 1.00 92.75 125 ASP A C 1
ATOM 1008 O O . ASP A 1 125 ? -9.960 10.653 -2.142 1.00 92.75 125 ASP A O 1
ATOM 1012 N N . LYS A 1 126 ? -10.610 8.509 -2.199 1.00 93.00 126 LYS A N 1
ATOM 1013 C CA . LYS A 1 126 ? -9.253 7.932 -2.284 1.00 93.00 126 LYS A CA 1
ATOM 1014 C C . LYS A 1 126 ? -8.356 8.279 -1.090 1.00 93.00 126 LYS A C 1
ATOM 1016 O O . LYS A 1 126 ? -7.130 8.214 -1.188 1.00 93.00 126 LYS A O 1
ATOM 1021 N N . ARG A 1 127 ? -8.953 8.597 0.054 1.00 95.00 127 ARG A N 1
ATOM 1022 C CA . ARG A 1 127 ? -8.275 8.772 1.334 1.00 95.00 127 ARG A CA 1
ATOM 1023 C C . ARG A 1 127 ? -8.715 7.681 2.291 1.00 95.00 127 ARG A C 1
ATOM 1025 O O . ARG A 1 127 ? -9.895 7.368 2.392 1.00 95.00 127 ARG A O 1
ATOM 1032 N N . LEU A 1 128 ? -7.746 7.099 2.983 1.00 95.56 128 LEU A N 1
ATOM 1033 C CA . LEU A 1 128 ? -7.969 6.179 4.085 1.00 95.56 128 LEU A CA 1
ATOM 1034 C C . LEU A 1 128 ? -8.006 6.984 5.381 1.00 95.56 128 LEU A C 1
ATOM 1036 O O . LEU A 1 128 ? -7.014 7.617 5.749 1.00 95.56 128 LEU A O 1
ATOM 1040 N N . TYR A 1 129 ? -9.137 6.932 6.068 1.00 95.50 129 TYR A N 1
ATOM 1041 C CA . TYR A 1 129 ? -9.323 7.497 7.395 1.00 95.50 129 TYR A CA 1
ATOM 1042 C C . TYR A 1 129 ? -9.220 6.376 8.420 1.00 95.50 129 TYR A C 1
ATOM 1044 O O . TYR A 1 129 ? -9.892 5.356 8.291 1.00 95.50 129 TYR A O 1
ATOM 1052 N N . LEU A 1 130 ? -8.367 6.563 9.423 1.00 94.50 130 LEU A N 1
ATOM 1053 C CA . LEU A 1 130 ? -8.177 5.647 10.541 1.00 94.50 130 LEU A CA 1
ATOM 1054 C C . LEU A 1 130 ? -8.518 6.376 11.834 1.00 94.50 130 LEU A C 1
ATOM 1056 O O . LEU A 1 130 ? -8.036 7.484 12.078 1.00 94.50 130 LEU A O 1
ATOM 1060 N N . TYR A 1 131 ? -9.301 5.724 12.677 1.00 93.44 131 TYR A N 1
ATOM 1061 C CA . TYR A 1 131 ? -9.656 6.201 14.001 1.00 93.44 131 TYR A CA 1
ATOM 1062 C C . TYR A 1 131 ? -9.219 5.149 15.011 1.00 93.44 131 TYR A C 1
ATOM 1064 O O . TYR A 1 131 ? -9.778 4.052 15.055 1.00 93.44 131 TYR A O 1
ATOM 1072 N N . ILE A 1 132 ? -8.199 5.486 15.798 1.00 92.62 132 ILE A N 1
ATOM 1073 C CA . ILE A 1 132 ? -7.671 4.611 16.843 1.00 92.62 132 ILE A CA 1
ATOM 1074 C C . ILE A 1 132 ? -8.490 4.858 18.101 1.00 92.62 132 ILE A C 1
ATOM 1076 O O . ILE A 1 132 ? -8.473 5.965 18.643 1.00 92.62 132 ILE A O 1
ATOM 1080 N N . LEU A 1 133 ? -9.234 3.858 18.553 1.00 88.94 133 LEU A N 1
ATOM 1081 C CA . LEU A 1 133 ? -10.114 4.010 19.703 1.00 88.94 133 LEU A CA 1
ATOM 1082 C C . LEU A 1 133 ? -9.340 3.895 21.013 1.00 88.94 133 LEU A C 1
ATOM 1084 O O . LEU A 1 133 ? -8.319 3.216 21.096 1.00 88.94 133 LEU A O 1
ATOM 1088 N N . ARG A 1 134 ? -9.814 4.625 22.027 1.00 77.44 134 ARG A N 1
ATOM 1089 C CA . ARG A 1 134 ? -9.177 4.698 23.343 1.00 77.44 134 ARG A CA 1
ATOM 1090 C C . ARG A 1 134 ? -9.671 3.631 24.314 1.00 77.44 134 ARG A C 1
ATOM 1092 O O . ARG A 1 134 ? -8.858 3.152 25.091 1.00 77.44 134 ARG A O 1
ATOM 1099 N N . ASP A 1 135 ? -10.949 3.273 24.241 1.00 72.75 135 ASP A N 1
ATOM 1100 C CA . ASP A 1 135 ? -11.604 2.243 25.054 1.00 72.75 135 ASP A CA 1
ATOM 1101 C C . ASP A 1 135 ? -12.777 1.620 24.268 1.00 72.75 135 ASP A C 1
ATOM 1103 O O . ASP A 1 135 ? -13.346 2.272 23.388 1.00 72.75 135 ASP A O 1
ATOM 1107 N N . GLU A 1 136 ? -13.207 0.401 24.629 1.00 61.84 136 GLU A N 1
ATOM 1108 C CA . GLU A 1 136 ? -14.384 -0.280 24.037 1.00 61.84 136 GLU A CA 1
ATOM 1109 C C . GLU A 1 136 ? -15.659 0.589 24.072 1.00 61.84 136 GLU A C 1
ATOM 1111 O O . GLU A 1 136 ? -16.532 0.479 23.212 1.00 61.84 136 GLU A O 1
ATOM 1116 N N . VAL A 1 137 ? -15.775 1.495 25.049 1.00 61.25 137 VAL A N 1
ATOM 1117 C CA . VAL A 1 137 ? -16.928 2.399 25.191 1.00 61.25 137 VAL A CA 1
ATOM 1118 C C . VAL A 1 137 ? -17.011 3.404 24.032 1.00 61.25 137 VAL A C 1
ATOM 1120 O O . VAL A 1 137 ? -18.110 3.726 23.574 1.00 61.25 137 VAL A O 1
ATOM 1123 N N . ASP A 1 138 ? -15.868 3.853 23.502 1.00 61.59 138 ASP A N 1
ATOM 1124 C CA . ASP A 1 138 ? -15.822 4.781 22.365 1.00 61.59 138 ASP A CA 1
ATOM 1125 C C . ASP A 1 138 ? -16.264 4.109 21.053 1.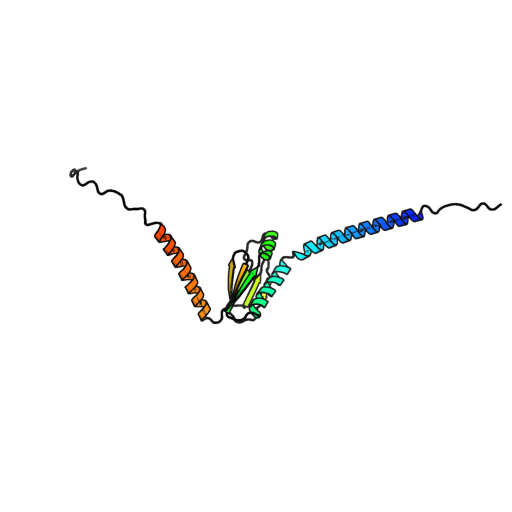00 61.59 138 ASP A C 1
ATOM 1127 O O . ASP A 1 138 ? -16.775 4.786 20.157 1.00 61.59 138 ASP A O 1
ATOM 1131 N N . TYR A 1 139 ? -16.121 2.781 20.949 1.00 62.44 139 TYR A N 1
ATOM 1132 C CA . TYR A 1 139 ? -16.574 1.998 19.796 1.00 62.44 139 TYR A CA 1
ATOM 1133 C C . TYR A 1 139 ? -18.099 2.052 19.655 1.00 62.44 139 TYR A C 1
ATOM 1135 O O . TYR A 1 139 ? -18.625 2.450 18.613 1.00 62.44 139 TYR A O 1
ATOM 1143 N N . TYR A 1 140 ? -18.824 1.713 20.726 1.00 59.97 140 TYR A N 1
ATOM 1144 C CA . TYR A 1 140 ? -20.288 1.694 20.702 1.00 59.97 140 TYR A CA 1
ATOM 1145 C C . TYR A 1 140 ? -20.883 3.086 20.538 1.00 59.97 140 TYR A C 1
ATOM 1147 O O . TYR A 1 140 ? -21.832 3.237 19.774 1.00 59.97 140 TYR A O 1
ATOM 1155 N N . LYS A 1 141 ? -20.293 4.101 21.182 1.00 63.34 141 LYS A N 1
ATOM 1156 C CA . LYS A 1 141 ? -20.769 5.482 21.073 1.00 63.34 141 LYS A CA 1
ATOM 1157 C C . LYS A 1 141 ? -20.730 5.996 19.630 1.00 63.34 141 LYS A C 1
ATOM 1159 O O . LYS A 1 141 ? -21.681 6.618 19.175 1.00 63.34 141 LYS A O 1
ATOM 1164 N N . ARG A 1 142 ? -19.674 5.683 18.873 1.00 64.06 142 ARG A N 1
ATOM 1165 C CA . ARG A 1 142 ? -19.587 6.082 17.457 1.00 64.06 142 ARG A CA 1
ATOM 1166 C C . ARG A 1 142 ? -20.507 5.280 16.540 1.00 64.06 142 ARG A C 1
ATOM 1168 O O . ARG A 1 142 ? -21.004 5.832 15.565 1.00 64.06 142 ARG A O 1
ATOM 1175 N N . LEU A 1 143 ? -20.759 4.006 16.845 1.00 66.06 143 LEU A N 1
ATOM 1176 C CA . LEU A 1 143 ? -21.758 3.217 16.116 1.00 66.06 143 LEU A CA 1
ATOM 1177 C C . LEU A 1 143 ? -23.185 3.732 16.341 1.00 66.06 143 LEU A C 1
ATOM 1179 O O . LEU A 1 143 ? -24.016 3.617 15.441 1.00 66.06 143 LEU A O 1
ATOM 1183 N N . THR A 1 144 ? -23.481 4.264 17.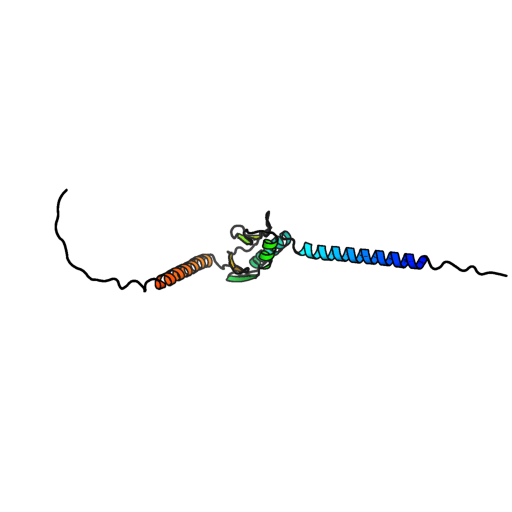530 1.00 62.06 144 THR A N 1
ATOM 1184 C CA . THR A 1 144 ? -24.782 4.874 17.832 1.00 62.06 144 THR A CA 1
ATOM 1185 C C . THR A 1 144 ? -24.911 6.271 17.237 1.00 62.06 144 THR A C 1
ATOM 1187 O O . THR A 1 144 ? -25.912 6.524 16.574 1.00 62.06 144 THR A O 1
ATOM 1190 N N . ASP A 1 145 ? -23.889 7.123 17.363 1.00 66.12 145 ASP A N 1
ATOM 1191 C CA . ASP A 1 145 ? -23.913 8.484 16.804 1.00 66.12 145 ASP A CA 1
ATOM 1192 C C . ASP A 1 145 ? -24.043 8.446 15.267 1.00 66.12 145 ASP A C 1
ATOM 1194 O O . ASP A 1 145 ? -24.874 9.145 14.693 1.00 66.12 145 ASP A O 1
ATOM 1198 N N . GLY A 1 146 ? -23.319 7.542 14.590 1.00 58.47 146 GLY A N 1
ATOM 1199 C CA . GLY A 1 146 ? -23.433 7.375 13.135 1.00 58.47 146 GLY A CA 1
ATOM 1200 C C . GLY A 1 146 ? -24.782 6.816 12.663 1.00 58.47 146 GLY A C 1
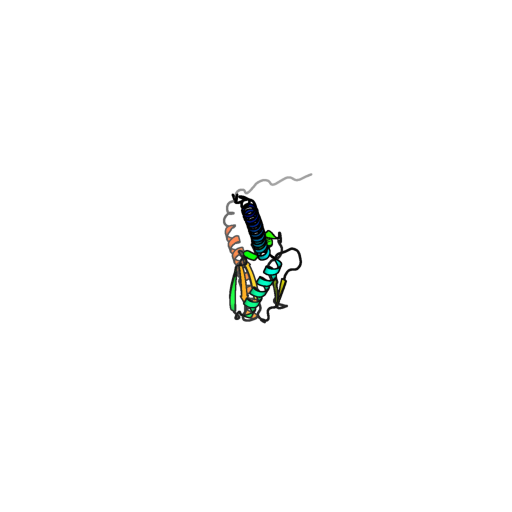ATOM 1201 O O . GLY A 1 146 ? -25.150 7.005 11.510 1.00 58.47 146 GLY A O 1
ATOM 1202 N N . LYS A 1 147 ? -25.549 6.137 13.528 1.00 57.56 147 LYS A N 1
ATOM 1203 C CA . LYS A 1 147 ? -26.924 5.707 13.213 1.00 57.56 147 LYS A CA 1
ATOM 1204 C C . LYS A 1 147 ? -27.950 6.819 13.427 1.00 57.56 147 LYS A C 1
ATOM 1206 O O . LYS A 1 147 ? -28.950 6.844 12.716 1.00 57.56 147 LYS A O 1
ATOM 1211 N N . GLU A 1 148 ? -27.725 7.708 14.392 1.00 56.50 148 GLU A N 1
ATOM 1212 C CA . GLU A 1 148 ? -28.594 8.869 14.610 1.00 56.50 148 GLU A CA 1
ATOM 1213 C 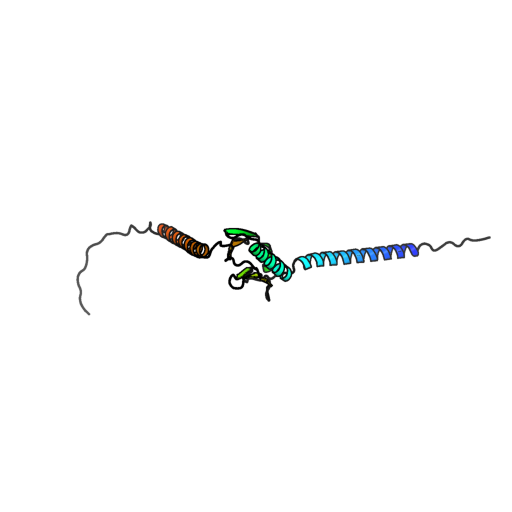C . GLU A 1 148 ? -28.491 9.890 13.471 1.00 56.50 148 GLU A C 1
ATOM 1215 O O . GLU A 1 148 ? -29.515 10.449 13.083 1.00 56.50 148 GLU A O 1
ATOM 1220 N N . GLU A 1 149 ? -27.306 10.090 12.883 1.00 56.91 149 GLU A N 1
ATOM 1221 C CA . GLU A 1 149 ? -27.146 10.963 11.706 1.00 56.91 149 GLU A CA 1
ATOM 1222 C C . GLU A 1 149 ? -27.921 10.443 10.483 1.00 56.91 149 GLU A C 1
ATOM 1224 O O . GLU A 1 149 ? -28.627 11.216 9.841 1.00 56.91 149 GLU A O 1
ATOM 1229 N N . ILE A 1 150 ? -27.901 9.129 10.227 1.00 55.28 150 ILE A N 1
ATOM 1230 C CA . ILE A 1 150 ? -28.657 8.516 9.119 1.00 55.28 150 ILE A CA 1
ATOM 1231 C C . ILE A 1 150 ? -30.174 8.644 9.340 1.00 55.28 150 ILE A C 1
ATOM 1233 O O . ILE A 1 150 ? -30.924 8.862 8.394 1.00 55.28 150 ILE A O 1
ATOM 1237 N N . ASN A 1 151 ? -30.651 8.528 10.583 1.00 54.06 151 ASN A N 1
ATOM 1238 C CA . ASN A 1 151 ? -32.080 8.676 10.874 1.00 54.06 151 ASN A CA 1
ATOM 1239 C C . ASN A 1 151 ? -32.567 10.126 10.745 1.00 54.06 151 ASN A C 1
ATOM 1241 O O . ASN A 1 151 ? -33.707 10.326 10.337 1.00 54.06 151 ASN A O 1
ATOM 1245 N N . LYS A 1 152 ? -31.722 11.122 11.045 1.00 57.34 152 LYS A N 1
ATOM 1246 C CA . LYS A 1 152 ? -32.057 12.538 10.822 1.00 57.34 152 LYS A CA 1
ATOM 1247 C C . LYS A 1 152 ? -32.151 12.889 9.343 1.00 57.34 152 LYS A C 1
ATOM 1249 O O . LYS A 1 152 ? -33.088 13.569 8.957 1.00 57.34 152 LYS A O 1
ATOM 1254 N N . GLU A 1 153 ? -31.250 12.367 8.516 1.00 56.81 153 GLU A N 1
ATOM 1255 C CA . GLU A 1 153 ? -31.296 12.594 7.065 1.00 56.81 153 GLU A CA 1
ATOM 1256 C C . GLU A 1 153 ? -32.574 11.999 6.434 1.00 56.81 153 GLU A C 1
ATOM 1258 O O . GLU A 1 153 ? -33.148 12.583 5.522 1.00 56.81 153 GLU A O 1
ATOM 1263 N N . ILE A 1 154 ? -33.089 10.893 6.988 1.00 58.16 154 ILE A N 1
ATOM 1264 C CA . ILE A 1 154 ? -34.362 10.277 6.570 1.00 58.16 154 ILE A CA 1
ATOM 1265 C C . ILE A 1 154 ? -35.595 11.047 7.090 1.00 58.16 154 ILE A C 1
ATOM 1267 O O . ILE A 1 154 ? -36.649 11.009 6.451 1.00 58.16 154 ILE A O 1
ATOM 1271 N N . GLU A 1 155 ? -35.510 11.716 8.244 1.00 58.06 155 GLU A N 1
ATOM 1272 C CA . GLU A 1 155 ? -36.588 12.586 8.747 1.00 58.06 155 GLU A CA 1
ATOM 1273 C C . GLU A 1 155 ? -36.650 13.911 7.972 1.00 58.06 155 GLU A C 1
ATOM 1275 O O . GLU A 1 155 ? -37.740 14.321 7.577 1.00 58.06 155 GLU A O 1
ATOM 1280 N N . ASP A 1 156 ? -35.501 14.507 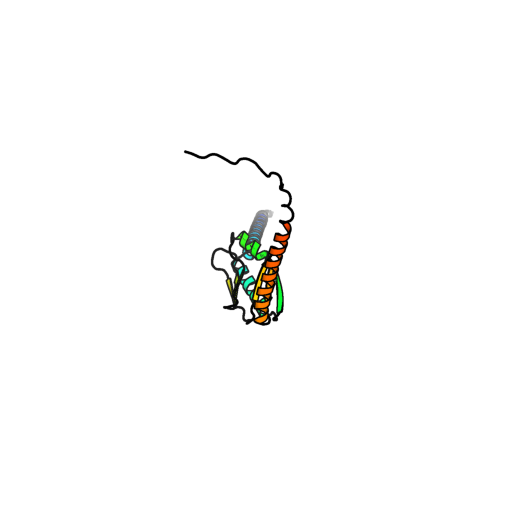7.645 1.00 57.84 156 ASP A N 1
ATOM 1281 C CA . ASP A 1 156 ? -35.424 15.749 6.865 1.00 57.84 156 ASP A CA 1
ATOM 1282 C C . ASP A 1 156 ? -35.895 15.564 5.403 1.00 57.84 156 ASP A C 1
ATOM 1284 O O . ASP A 1 156 ? -36.405 16.503 4.791 1.00 57.84 156 ASP A O 1
ATOM 1288 N N . GLU A 1 157 ? -35.785 14.355 4.834 1.00 57.28 157 GLU A N 1
ATOM 1289 C CA . GLU A 1 157 ? -36.302 14.049 3.489 1.00 57.28 157 GLU A CA 1
ATOM 1290 C C . GLU A 1 157 ? -37.840 13.883 3.482 1.00 57.28 157 GLU A C 1
ATOM 1292 O O . GLU A 1 157 ? -38.498 14.225 2.498 1.00 57.28 157 GLU A O 1
ATOM 1297 N N . LYS A 1 158 ? -38.445 13.445 4.599 1.00 52.88 158 LYS A N 1
ATOM 1298 C CA . LYS A 1 158 ? -39.904 13.240 4.720 1.00 52.88 158 LYS A CA 1
ATOM 1299 C C . LYS A 1 158 ? -40.713 14.516 4.939 1.00 52.88 158 LYS A C 1
ATOM 1301 O O . LYS A 1 158 ? -41.869 14.551 4.529 1.00 52.88 158 LYS A O 1
ATOM 1306 N N . ASP A 1 159 ? -40.121 15.555 5.520 1.00 54.69 159 ASP A N 1
ATOM 1307 C CA . ASP A 1 159 ? -40.786 16.855 5.701 1.00 54.69 159 ASP A CA 1
ATOM 1308 C C . ASP A 1 159 ? -40.836 17.692 4.404 1.00 54.69 159 ASP A C 1
ATOM 1310 O O . ASP A 1 159 ? -41.428 18.771 4.383 1.00 54.69 159 ASP A O 1
ATOM 1314 N N . SER A 1 160 ? -40.248 17.206 3.301 1.00 54.25 160 SER A N 1
ATOM 1315 C CA . SER A 1 160 ? -40.229 17.918 2.013 1.00 54.25 160 SER A CA 1
ATOM 1316 C C . SER A 1 160 ? -41.341 17.519 1.029 1.00 54.25 160 SER A C 1
ATOM 1318 O O . SER A 1 160 ? -41.586 18.256 0.072 1.00 54.25 160 SER A O 1
ATOM 1320 N N . ASP A 1 161 ? -42.066 16.424 1.289 1.00 54.31 161 ASP A N 1
ATOM 1321 C CA . ASP A 1 161 ? -43.086 15.885 0.373 1.00 54.31 161 ASP A CA 1
ATOM 1322 C C . ASP A 1 161 ? -44.548 16.120 0.819 1.00 54.31 161 ASP A C 1
ATOM 1324 O O . ASP A 1 161 ? -45.469 15.870 0.037 1.00 54.31 161 ASP A O 1
ATOM 1328 N N . ASP A 1 162 ? -44.800 16.649 2.025 1.00 50.38 162 ASP A N 1
ATOM 1329 C CA . ASP A 1 162 ? -46.155 16.708 2.619 1.00 50.38 162 ASP A CA 1
ATOM 1330 C C . ASP A 1 162 ? -46.848 18.089 2.528 1.00 50.38 162 ASP A C 1
ATOM 1332 O O . ASP A 1 162 ? -47.805 18.371 3.246 1.00 50.38 162 ASP A O 1
ATOM 1336 N N . GLU A 1 163 ? -46.408 18.972 1.618 1.00 51.78 163 GLU A N 1
ATOM 1337 C CA . GLU A 1 163 ? -47.027 20.299 1.404 1.00 51.78 163 GLU A CA 1
ATOM 1338 C C . GLU A 1 163 ? -47.779 20.429 0.062 1.00 51.78 163 GLU A C 1
ATOM 1340 O O . GLU A 1 163 ? -47.943 21.524 -0.479 1.00 51.78 163 GLU A O 1
ATOM 1345 N N . SER A 1 164 ? -48.259 19.321 -0.519 1.00 51.31 164 SER A N 1
ATOM 1346 C CA . SER A 1 164 ? -48.984 19.397 -1.799 1.00 51.31 164 SER A CA 1
ATOM 1347 C C . SER A 1 164 ? -50.190 18.481 -1.978 1.00 51.31 164 SER A C 1
ATOM 1349 O O . SER A 1 164 ? -50.510 18.139 -3.110 1.00 51.31 164 SER A O 1
ATOM 1351 N N . LEU A 1 165 ? -50.946 18.146 -0.930 1.00 49.03 165 LEU A N 1
ATOM 1352 C CA . LEU A 1 165 ? -52.275 17.544 -1.118 1.00 49.03 165 LEU A CA 1
ATOM 1353 C C . LEU A 1 165 ? -53.316 18.084 -0.135 1.00 49.03 165 LEU A C 1
ATOM 1355 O O . LEU A 1 165 ? -53.861 17.353 0.678 1.00 49.03 165 LEU A O 1
ATOM 1359 N N . ASP A 1 166 ? -53.665 19.360 -0.295 1.00 48.66 166 ASP A N 1
ATOM 1360 C CA . ASP A 1 166 ? -54.951 19.879 0.172 1.00 48.66 166 ASP A CA 1
ATOM 1361 C C . ASP A 1 166 ? -55.569 20.755 -0.923 1.00 48.66 166 ASP A C 1
ATOM 1363 O O . ASP A 1 166 ? -55.232 21.932 -1.072 1.00 48.66 166 ASP A O 1
ATOM 1367 N N . LYS A 1 167 ? -56.412 20.128 -1.758 1.00 51.22 167 LYS A N 1
ATOM 1368 C CA . LYS A 1 167 ? -57.510 20.721 -2.554 1.00 51.22 167 LYS A CA 1
ATOM 1369 C C . LYS A 1 167 ? -58.086 19.679 -3.518 1.00 51.22 167 LYS A C 1
ATOM 1371 O O . LYS A 1 167 ? -57.792 19.707 -4.709 1.00 51.22 167 LYS A O 1
ATOM 1376 N N . VAL A 1 168 ? -58.968 18.808 -3.031 1.00 48.19 168 VAL A N 1
ATOM 1377 C CA . VAL A 1 168 ? -59.966 18.150 -3.892 1.00 48.19 168 VAL A CA 1
ATOM 1378 C C . VAL A 1 168 ? -61.308 18.096 -3.157 1.00 48.19 168 VAL A C 1
ATOM 1380 O O . VAL A 1 168 ? -61.591 17.180 -2.397 1.00 48.19 168 VAL A O 1
ATOM 1383 N N . SER A 1 169 ? -62.085 19.156 -3.397 1.00 46.50 169 SER A N 1
ATOM 1384 C CA . SER A 1 169 ? -63.548 19.201 -3.551 1.00 46.50 169 SER A CA 1
ATOM 1385 C C . SER A 1 169 ? -64.426 18.342 -2.629 1.00 46.50 169 SER A C 1
ATOM 1387 O O . SER A 1 169 ? -64.711 17.181 -2.922 1.00 46.50 169 SER A O 1
ATOM 1389 N N . GLU A 1 170 ? -65.009 19.002 -1.627 1.00 46.41 170 GLU A N 1
ATOM 1390 C CA . GLU A 1 170 ? -66.406 18.781 -1.246 1.00 46.41 170 GLU A CA 1
ATOM 1391 C C . GLU A 1 170 ? -67.301 19.399 -2.331 1.00 46.41 170 GLU A C 1
ATOM 1393 O O . GLU A 1 170 ? -67.337 20.616 -2.464 1.00 46.41 170 GLU A O 1
ATOM 1398 N N . ASP A 1 171 ? -67.964 18.572 -3.139 1.00 46.81 171 ASP A N 1
ATOM 1399 C CA . ASP A 1 171 ? -69.211 18.926 -3.833 1.00 46.81 171 ASP A CA 1
ATOM 1400 C C . ASP A 1 171 ? -69.798 17.673 -4.504 1.00 46.81 171 ASP A C 1
ATOM 1402 O O . ASP A 1 171 ? -69.392 17.276 -5.598 1.00 46.81 171 ASP A O 1
ATOM 1406 N N . ASN A 1 172 ? -70.735 17.020 -3.816 1.00 38.22 172 ASN A N 1
ATOM 1407 C CA . ASN A 1 172 ? -72.085 16.709 -4.308 1.00 38.22 172 ASN A CA 1
ATOM 1408 C C . ASN A 1 172 ? -72.718 15.598 -3.468 1.00 38.22 172 ASN A C 1
ATOM 1410 O O . ASN A 1 172 ? -72.392 14.416 -3.572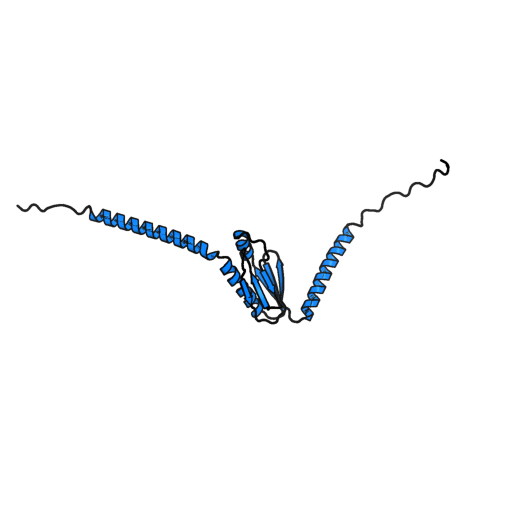 1.00 38.22 172 ASN A O 1
ATOM 1414 N N . LEU A 1 173 ? -73.669 16.033 -2.647 1.00 44.66 173 LEU A N 1
ATOM 1415 C CA . LEU A 1 173 ? -74.745 15.217 -2.117 1.00 44.66 173 LEU A CA 1
ATOM 1416 C C . LEU A 1 173 ? -75.767 14.952 -3.234 1.00 44.66 173 LEU A C 1
ATOM 1418 O O . LEU A 1 173 ? -76.065 15.855 -4.011 1.00 44.66 173 LEU A O 1
ATOM 1422 N N . ASN A 1 174 ? -76.391 13.777 -3.151 1.00 41.75 174 ASN A N 1
ATOM 1423 C CA . ASN A 1 174 ? -77.670 13.394 -3.753 1.00 41.75 174 ASN A CA 1
ATOM 1424 C C . ASN A 1 174 ? -77.669 13.145 -5.265 1.00 41.75 174 ASN A C 1
ATOM 1426 O O . ASN A 1 174 ? -77.614 14.068 -6.065 1.00 41.75 174 ASN A O 1
ATOM 1430 N N . ASP A 1 175 ? -77.831 11.879 -5.649 1.00 44.00 175 ASP A N 1
ATOM 1431 C CA . ASP A 1 175 ? -79.086 11.427 -6.258 1.00 44.00 175 ASP A CA 1
ATOM 1432 C C . ASP A 1 175 ? -79.035 9.922 -6.586 1.00 44.00 175 ASP A C 1
ATOM 1434 O O . ASP A 1 175 ? -77.992 9.378 -6.941 1.00 44.00 175 ASP A O 1
ATOM 1438 N N . LEU A 1 176 ? -80.217 9.301 -6.508 1.00 47.53 176 LEU A N 1
ATOM 1439 C CA . LEU A 1 176 ? -80.624 8.008 -7.083 1.00 47.53 176 LEU A CA 1
ATOM 1440 C C . LEU A 1 176 ? -80.478 6.748 -6.219 1.00 47.53 176 LEU A C 1
ATOM 1442 O O . LEU A 1 176 ? -79.629 5.874 -6.374 1.00 47.53 176 LEU A O 1
ATOM 1446 N N . GLU A 1 177 ? -81.466 6.675 -5.338 1.00 49.03 177 GLU A N 1
ATOM 1447 C CA . GLU A 1 177 ? -82.299 5.514 -5.044 1.00 49.03 177 GLU A CA 1
ATOM 1448 C C . GLU A 1 177 ? -82.782 4.744 -6.317 1.00 49.03 177 GLU A C 1
ATOM 1450 O O . GLU A 1 177 ? -83.048 5.351 -7.353 1.00 49.03 177 GLU A O 1
ATOM 1455 N N . VAL A 1 178 ? -83.013 3.431 -6.140 1.00 48.81 178 VAL A N 1
ATOM 1456 C CA . VAL A 1 178 ? -83.907 2.492 -6.877 1.00 48.81 178 VAL A CA 1
ATOM 1457 C C . VAL A 1 178 ? -83.444 1.797 -8.182 1.00 48.81 178 VAL A C 1
ATOM 1459 O O . VAL A 1 178 ? -83.306 2.417 -9.227 1.00 48.81 178 VAL A O 1
ATOM 1462 N N . GLU A 1 179 ? -83.315 0.460 -8.089 1.00 42.97 179 GLU A N 1
ATOM 1463 C CA . GLU A 1 179 ? -83.926 -0.641 -8.898 1.00 42.97 179 GLU A CA 1
ATOM 1464 C C . GLU A 1 179 ? -82.946 -1.837 -8.920 1.00 42.97 179 GLU A C 1
ATOM 1466 O O . GLU A 1 179 ? -81.834 -1.738 -9.425 1.00 42.97 179 GLU A O 1
ATOM 1471 N N . GLU A 1 180 ? -83.128 -2.898 -8.129 1.00 49.06 180 GLU A N 1
ATOM 1472 C CA . GLU A 1 180 ? -84.068 -4.033 -8.257 1.00 49.06 180 GLU A CA 1
ATOM 1473 C C . GLU A 1 180 ? -83.975 -4.830 -9.581 1.00 49.06 180 GLU A C 1
ATOM 1475 O O . GLU A 1 180 ? -84.288 -4.307 -10.641 1.00 49.06 180 GLU A O 1
ATOM 1480 N N . ASN A 1 181 ? -83.660 -6.134 -9.448 1.00 41.62 181 ASN A N 1
ATOM 1481 C CA . ASN A 1 181 ? -83.853 -7.258 -10.393 1.00 41.62 181 ASN A CA 1
ATOM 1482 C C . ASN A 1 181 ? -83.061 -7.197 -11.725 1.00 41.62 181 ASN A C 1
ATOM 1484 O O . ASN A 1 181 ? -83.158 -6.247 -12.488 1.00 41.62 181 ASN A O 1
ATOM 1488 N N . VAL A 1 182 ? -82.243 -8.190 -12.101 1.00 50.62 182 VAL A N 1
ATOM 1489 C CA . VAL A 1 182 ? -82.529 -9.619 -12.377 1.00 50.62 182 VAL A CA 1
ATOM 1490 C C . VAL A 1 182 ? -81.235 -10.434 -12.305 1.00 50.62 182 VAL A C 1
ATOM 1492 O O . VAL A 1 182 ? -80.198 -9.925 -12.786 1.00 50.62 182 VAL A O 1
#

Foldseek 3Di:
DDDDDDDDPPPPVVVVVVVVVVVVVVVVVVVVVVVVVVVVVVLPQQVVLVVVQVVVLVCLQPDDAQDKDKDQQVVLVVSLVVQVHDDDAWDADLVQQWIWGDSHPDGGDIDHHDDNWDWDWDADPRMIIIHTHDDPVVVVVVVVVVVVVVVVVVVVVVVVPPPPDDDDDDDDDDDDDDDDDD